Protein AF-A0A7S4FXA1-F1 (afdb_monomer)

Nearest PDB structures (foldseek):
  2j49-assembly1_A  TM=9.668E-01  e=9.676E-03  Saccharomyces cerevisiae
  5m37-assembly1_B  TM=6.697E-01  e=7.780E+00  Homo sapiens

Organism: NCBI:txid73025

Mean predicted aligned error: 12.29 Å

InterPro domains:
  IPR007582 TFIID subunit TAF5, NTD2 domain [PF04494] (34-100)
  IPR037264 TFIID subunit TAF5, NTD2 domain superfamily [G3DSA:1.25.40.500] (22-101)
  IPR037264 TFIID subunit TAF5, NTD2 domain superfamily [SSF160897] (31-100)

Foldseek 3Di:
DPVPVVVVVPDCPPDDPPDNPPPPPPPDDDDDLVRLLVVLVVQLVVLVPDDPVVNVVSLVVSVVSLVVSLVVCCVPPVVSSVVSCVVCVVVCCVPCVVVND

Sequence (101 aa):
ARDFEDLLRGSDAQQLPKTLPLSYVHDGPQPSTGQFEEQYCRLRDFVDCTLVIYQAELRHFLYPLFIHIFLDLVSKYKAEAWAFFEKHKLEHYTEHSAEIT

Structure (mmCIF, N/CA/C/O backbone):
data_AF-A0A7S4FXA1-F1
#
_entry.id   AF-A0A7S4FXA1-F1
#
loop_
_atom_site.group_PDB
_atom_site.id
_atom_site.type_symbol
_atom_site.label_atom_id
_atom_site.label_alt_id
_atom_site.label_comp_id
_atom_site.label_asym_id
_atom_site.label_entity_id
_atom_site.label_seq_id
_atom_site.pdbx_PDB_ins_code
_atom_site.Cartn_x
_atom_site.Cartn_y
_atom_site.Cartn_z
_atom_site.occupancy
_atom_site.B_iso_or_equiv
_atom_site.auth_seq_id
_atom_site.auth_comp_id
_atom_site.auth_asym_id
_atom_site.auth_atom_id
_atom_site.pdbx_PDB_model_num
ATOM 1 N N . ALA A 1 1 ? 46.347 4.891 9.868 1.00 52.38 1 ALA A N 1
ATOM 2 C CA . ALA A 1 1 ? 45.561 3.673 9.578 1.00 52.38 1 ALA A CA 1
ATOM 3 C C . ALA A 1 1 ? 45.604 2.703 10.766 1.00 52.38 1 ALA A C 1
ATOM 5 O O . ALA A 1 1 ? 46.054 1.574 10.625 1.00 52.38 1 ALA A O 1
ATOM 6 N N . ARG A 1 2 ? 45.177 3.160 11.952 1.00 55.94 2 ARG A N 1
ATOM 7 C CA . ARG A 1 2 ? 44.998 2.323 13.154 1.00 55.94 2 ARG A CA 1
ATOM 8 C C . ARG A 1 2 ? 43.667 2.601 13.870 1.00 55.94 2 ARG A C 1
ATOM 10 O O . ARG A 1 2 ? 43.190 1.737 14.580 1.00 55.94 2 ARG A O 1
ATOM 17 N N . ASP A 1 3 ? 43.021 3.728 13.577 1.00 58.00 3 ASP A N 1
ATOM 18 C CA . ASP A 1 3 ? 41.749 4.140 14.188 1.00 58.00 3 ASP A CA 1
ATOM 19 C C . ASP A 1 3 ? 40.500 3.370 13.724 1.00 58.00 3 ASP A C 1
ATOM 21 O O . ASP A 1 3 ? 39.474 3.418 14.393 1.00 58.00 3 ASP A O 1
ATOM 25 N N . PHE A 1 4 ? 40.552 2.660 12.592 1.00 48.69 4 PHE A N 1
ATOM 26 C CA . PHE A 1 4 ? 39.374 1.955 12.061 1.00 48.69 4 PHE A CA 1
ATOM 27 C C . PHE A 1 4 ? 39.150 0.587 12.729 1.00 48.69 4 PHE A C 1
ATOM 29 O O . PHE A 1 4 ? 38.019 0.211 13.021 1.00 48.69 4 PHE A O 1
ATOM 36 N N . GLU A 1 5 ? 40.235 -0.126 13.042 1.00 55.75 5 GLU A N 1
ATOM 37 C CA . GLU A 1 5 ? 40.191 -1.448 13.686 1.00 55.75 5 GLU A CA 1
ATOM 38 C C . GLU A 1 5 ? 39.824 -1.359 15.177 1.00 55.75 5 GLU A C 1
ATOM 40 O O . GLU A 1 5 ? 39.167 -2.252 15.710 1.00 55.75 5 GLU A O 1
ATOM 45 N N . ASP A 1 6 ? 40.178 -0.262 15.856 1.00 50.75 6 ASP A N 1
ATOM 46 C CA . ASP A 1 6 ? 39.783 -0.043 17.254 1.00 50.75 6 ASP A CA 1
ATOM 47 C C . ASP A 1 6 ? 38.295 0.326 17.402 1.00 50.75 6 ASP A C 1
ATOM 49 O O . ASP A 1 6 ? 37.684 -0.007 18.419 1.00 50.75 6 ASP A O 1
ATOM 53 N N . LEU A 1 7 ? 37.675 0.925 16.376 1.00 50.81 7 LEU A N 1
ATOM 54 C CA . LEU A 1 7 ? 36.236 1.222 16.369 1.00 50.81 7 LEU A CA 1
ATOM 55 C C . LEU A 1 7 ? 35.388 -0.057 16.218 1.00 50.81 7 LEU A C 1
ATOM 57 O O . LEU A 1 7 ? 34.320 -0.178 16.820 1.00 50.81 7 LEU A O 1
ATOM 61 N N . LEU A 1 8 ? 35.900 -1.041 15.471 1.00 54.06 8 LEU A N 1
ATOM 62 C CA . LEU A 1 8 ? 35.287 -2.364 15.310 1.00 54.06 8 LEU A CA 1
ATOM 63 C C . LEU A 1 8 ? 35.466 -3.257 16.545 1.00 54.06 8 LEU A C 1
ATOM 65 O O . LEU A 1 8 ? 34.674 -4.167 16.767 1.00 54.06 8 LEU A O 1
ATOM 69 N N . ARG A 1 9 ? 36.468 -2.980 17.388 1.00 51.62 9 ARG A N 1
ATOM 70 C CA . ARG A 1 9 ? 36.700 -3.720 18.639 1.00 51.62 9 ARG A CA 1
ATOM 71 C C . ARG A 1 9 ? 35.777 -3.291 19.785 1.00 51.62 9 ARG A C 1
ATOM 73 O O . ARG A 1 9 ? 35.686 -4.002 20.782 1.00 51.62 9 ARG A O 1
ATOM 80 N N . GLY A 1 10 ? 35.139 -2.124 19.662 1.00 49.59 10 GLY A N 1
ATOM 81 C CA . GLY A 1 10 ? 34.259 -1.532 20.676 1.00 49.59 10 GLY A CA 1
ATOM 82 C C . GLY A 1 10 ? 32.764 -1.785 20.471 1.00 49.59 10 GLY A C 1
ATOM 83 O O . GLY A 1 10 ? 31.961 -1.290 21.255 1.00 49.59 10 GLY A O 1
ATOM 84 N N . SER A 1 11 ? 32.373 -2.520 19.432 1.00 51.38 11 SER A N 1
ATOM 85 C CA . SER A 1 11 ? 30.980 -2.906 19.209 1.00 51.38 11 SER A CA 1
ATOM 86 C C . SER A 1 11 ? 30.852 -4.407 19.424 1.00 51.38 11 SER A C 1
ATOM 88 O O . SER A 1 11 ? 31.483 -5.195 18.727 1.00 51.38 11 SER A O 1
ATOM 90 N N . ASP A 1 12 ? 30.065 -4.788 20.429 1.00 47.50 12 ASP A N 1
ATOM 91 C CA . ASP A 1 12 ? 29.705 -6.162 20.778 1.00 47.50 12 ASP A CA 1
ATOM 92 C C . ASP A 1 12 ? 29.104 -6.916 19.578 1.00 47.50 12 ASP A C 1
ATOM 94 O O . ASP A 1 12 ? 27.894 -7.094 19.445 1.00 47.50 12 ASP A O 1
ATOM 98 N N . ALA A 1 13 ? 29.965 -7.426 18.699 1.00 50.44 13 ALA A N 1
ATOM 99 C CA . ALA A 1 13 ? 29.614 -8.276 17.568 1.00 50.44 13 ALA A CA 1
ATOM 100 C C . ALA A 1 13 ? 29.261 -9.716 17.998 1.00 50.44 13 ALA A C 1
ATOM 102 O O . ALA A 1 13 ? 29.341 -10.643 17.193 1.00 50.44 13 ALA A O 1
ATOM 103 N N . GLN A 1 14 ? 28.867 -9.922 19.261 1.00 51.31 14 GLN A N 1
ATOM 104 C CA . GLN A 1 14 ? 28.687 -11.252 19.840 1.00 51.31 14 GLN A CA 1
ATOM 105 C C . GLN A 1 14 ? 27.301 -11.545 20.417 1.00 51.31 14 GLN A C 1
ATOM 107 O O . GLN A 1 14 ? 27.172 -12.523 21.146 1.00 51.31 14 GLN A O 1
ATOM 112 N N . GLN A 1 15 ? 26.249 -10.814 20.038 1.00 46.69 15 GLN A N 1
ATOM 113 C CA . GLN A 1 15 ? 24.874 -11.321 20.148 1.00 46.69 15 GLN A CA 1
ATOM 114 C C . GLN A 1 15 ? 23.984 -10.790 19.019 1.00 46.69 15 GLN A C 1
ATOM 116 O O . GLN A 1 15 ? 23.071 -10.010 19.258 1.00 46.69 15 GLN A O 1
ATOM 121 N N . LEU A 1 16 ? 24.199 -11.251 17.782 1.00 47.41 16 LEU A N 1
ATOM 122 C CA . LEU A 1 16 ? 23.088 -11.283 16.830 1.00 47.41 16 LEU A CA 1
ATOM 123 C C . LEU A 1 16 ? 22.372 -12.638 16.989 1.00 47.41 16 LEU A C 1
ATOM 125 O O . LEU A 1 16 ? 22.985 -13.680 16.726 1.00 47.41 16 LEU A O 1
ATOM 129 N N . PRO A 1 17 ? 21.111 -12.675 17.453 1.00 37.34 17 PRO A N 1
ATOM 130 C CA . PRO A 1 17 ? 20.347 -13.912 17.538 1.00 37.34 17 PRO A CA 1
ATOM 131 C C . PRO A 1 17 ? 20.227 -14.548 16.147 1.00 37.34 17 PRO A C 1
ATOM 133 O O . PRO A 1 17 ? 19.808 -13.899 15.192 1.00 37.34 17 PRO A O 1
ATOM 136 N N . LYS A 1 18 ? 20.575 -15.836 16.026 1.00 56.25 18 LYS A N 1
ATOM 137 C CA . LYS A 1 18 ? 20.538 -16.610 14.761 1.00 56.25 18 LYS A CA 1
ATOM 138 C C . LYS A 1 18 ? 19.124 -16.835 14.208 1.00 56.25 18 LYS A C 1
ATOM 140 O O . LYS A 1 18 ? 18.955 -17.377 13.124 1.00 56.25 18 LYS A O 1
ATOM 145 N N . THR A 1 19 ? 18.120 -16.388 14.943 1.00 51.09 19 THR A N 1
ATOM 146 C CA . THR A 1 19 ? 16.770 -16.132 14.464 1.00 51.09 19 THR A CA 1
ATOM 147 C C . THR A 1 19 ? 16.446 -14.736 14.946 1.00 51.09 19 THR A C 1
ATOM 149 O O . THR A 1 19 ? 16.347 -14.542 16.156 1.00 51.09 19 THR A O 1
ATOM 152 N N . LEU A 1 20 ? 16.340 -13.766 14.042 1.00 49.41 20 LEU A N 1
ATOM 153 C CA . LEU A 1 20 ? 15.893 -12.431 14.411 1.00 49.41 20 LEU A CA 1
ATOM 154 C C . LEU A 1 20 ? 14.432 -12.570 14.873 1.00 49.41 20 LEU A C 1
ATOM 156 O O . LEU A 1 20 ? 1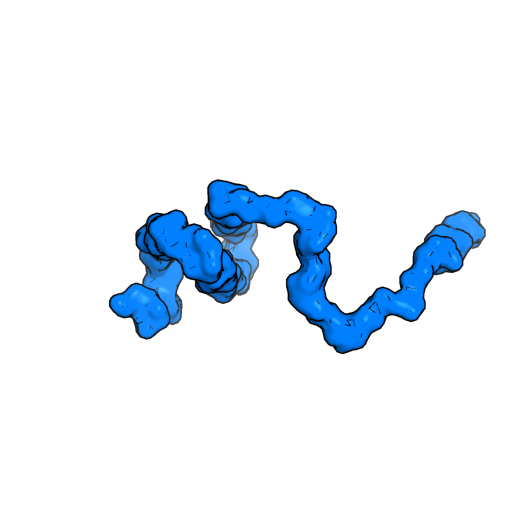3.580 -12.911 14.049 1.00 49.41 20 LEU A O 1
ATOM 160 N N . PRO A 1 21 ? 14.107 -12.403 16.165 1.00 42.88 21 PRO A N 1
ATOM 161 C CA . PRO A 1 21 ? 12.713 -12.360 16.553 1.00 42.88 21 PRO A CA 1
ATOM 162 C C . PRO A 1 21 ? 12.118 -11.085 15.942 1.00 42.88 21 PRO A C 1
ATOM 164 O O . PRO A 1 21 ? 12.711 -10.010 16.037 1.00 42.88 21 PRO A O 1
ATOM 167 N N . LEU A 1 22 ? 10.931 -11.190 15.338 1.00 49.75 22 LEU A N 1
ATOM 168 C CA . LEU A 1 22 ? 10.143 -10.056 14.815 1.00 49.75 22 LEU A CA 1
ATOM 169 C C . LEU A 1 22 ? 9.857 -8.965 15.873 1.00 49.75 22 LEU A C 1
ATOM 171 O O . LEU A 1 22 ? 9.297 -7.923 15.563 1.00 49.75 22 LEU A O 1
ATOM 175 N N . SER A 1 23 ? 10.270 -9.175 17.124 1.00 43.78 23 SER A N 1
ATOM 176 C CA . SER A 1 23 ? 10.210 -8.215 18.221 1.00 43.78 23 SER A CA 1
ATOM 177 C C . SER A 1 23 ? 11.251 -7.089 18.149 1.00 43.78 23 SER A C 1
ATOM 179 O O . SER A 1 23 ? 11.276 -6.265 19.059 1.00 43.78 23 SER A O 1
ATOM 181 N N . TYR A 1 24 ? 12.098 -7.008 17.113 1.00 45.38 24 TYR A N 1
ATOM 182 C CA . TYR A 1 24 ? 13.154 -5.983 16.979 1.00 45.38 24 TYR A CA 1
ATOM 183 C C . TYR A 1 24 ? 12.649 -4.526 16.808 1.00 45.38 24 TYR A C 1
ATOM 185 O O . TYR A 1 24 ? 13.424 -3.651 16.437 1.00 45.38 24 TYR A O 1
ATOM 193 N N . VAL A 1 25 ? 11.367 -4.233 17.066 1.00 51.28 25 VAL A N 1
ATOM 194 C CA . VAL A 1 25 ? 10.747 -2.922 16.779 1.00 51.28 25 VAL A CA 1
ATOM 195 C C . VAL A 1 25 ? 10.023 -2.283 17.983 1.00 51.28 25 VAL A C 1
ATOM 197 O O . VAL A 1 25 ? 9.552 -1.154 17.881 1.00 51.28 25 VAL A O 1
ATOM 200 N N . HIS A 1 26 ? 9.955 -2.910 19.164 1.00 56.09 26 HIS A N 1
ATOM 201 C CA . HIS A 1 26 ? 9.129 -2.377 20.266 1.00 56.09 26 HIS A CA 1
ATOM 202 C C . HIS A 1 26 ? 9.882 -2.088 21.574 1.00 56.09 26 HIS A C 1
ATOM 204 O O . HIS A 1 26 ? 9.543 -2.639 22.612 1.00 56.09 26 HIS A O 1
ATOM 210 N N . ASP A 1 27 ? 10.841 -1.161 21.535 1.00 47.53 27 ASP A N 1
ATOM 211 C CA . ASP A 1 27 ? 11.184 -0.326 22.712 1.00 47.53 27 ASP A CA 1
ATOM 212 C C . ASP A 1 27 ? 10.834 1.167 22.479 1.00 47.53 27 ASP A C 1
ATOM 214 O O . ASP A 1 27 ? 11.008 2.025 23.339 1.00 47.53 27 ASP A O 1
ATOM 218 N N . GLY A 1 28 ? 10.301 1.495 21.293 1.00 59.47 28 GLY A N 1
ATOM 219 C CA . GLY A 1 28 ? 9.783 2.820 20.946 1.00 59.47 28 GLY A CA 1
ATOM 220 C C . GLY A 1 28 ? 8.251 2.889 21.004 1.00 59.47 28 GLY A C 1
ATOM 221 O O . GLY A 1 28 ? 7.588 1.847 21.047 1.00 59.47 28 GLY A O 1
ATOM 222 N N . PRO A 1 29 ? 7.659 4.101 20.970 1.00 60.56 29 PRO A N 1
ATOM 223 C CA . PRO A 1 29 ? 6.215 4.265 20.829 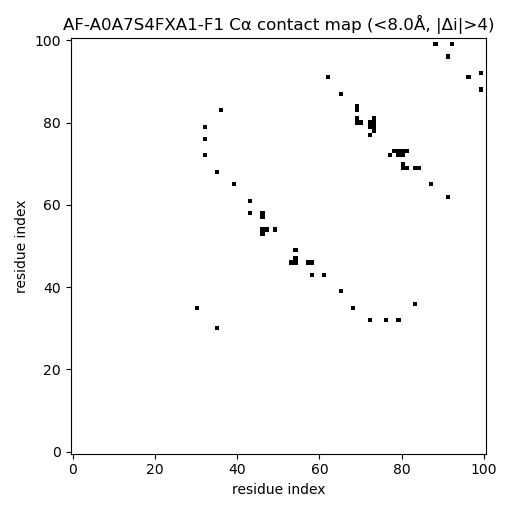1.00 60.56 29 PRO A CA 1
ATOM 224 C C . PRO A 1 29 ? 5.716 3.458 19.627 1.00 60.56 29 PRO A C 1
ATOM 226 O O . PRO A 1 29 ? 6.255 3.599 18.529 1.00 60.56 29 PRO A O 1
ATOM 229 N N . GLN A 1 30 ? 4.709 2.600 19.828 1.00 64.44 30 GLN A N 1
ATOM 230 C CA . GLN A 1 30 ? 4.108 1.871 18.710 1.00 64.44 30 GLN A CA 1
ATOM 231 C C . GLN A 1 30 ? 3.592 2.884 17.676 1.00 64.44 30 GLN A C 1
ATOM 233 O O . GLN A 1 30 ? 2.945 3.859 18.077 1.00 64.44 30 GLN A O 1
ATOM 238 N N . PRO A 1 31 ? 3.860 2.681 16.373 1.00 67.00 31 PRO A N 1
ATOM 239 C CA . PRO A 1 31 ? 3.370 3.591 15.351 1.00 67.00 31 PRO A CA 1
ATOM 240 C C . PRO A 1 31 ? 1.845 3.646 15.420 1.00 67.00 31 PRO A C 1
ATOM 242 O O . PRO A 1 31 ? 1.179 2.618 15.570 1.00 67.00 31 PRO A O 1
ATOM 245 N N . SER A 1 32 ? 1.279 4.848 15.339 1.00 76.25 32 SER A N 1
ATOM 246 C CA . SER A 1 32 ? -0.169 4.991 15.223 1.00 76.25 32 SER A CA 1
ATOM 247 C C . SER A 1 32 ? -0.641 4.511 13.847 1.00 76.25 32 SER A C 1
ATOM 249 O O . SER A 1 32 ? 0.126 4.485 12.884 1.00 76.25 32 SER A O 1
ATOM 251 N N . THR A 1 33 ? -1.924 4.170 13.734 1.00 79.06 33 THR A N 1
ATOM 252 C CA . THR A 1 33 ? -2.595 3.783 12.478 1.00 79.06 33 THR A CA 1
ATOM 253 C C . THR A 1 33 ? -2.244 4.706 11.309 1.00 79.06 33 THR A C 1
ATOM 255 O O . THR A 1 33 ? -1.861 4.231 10.244 1.00 79.06 33 THR A O 1
ATOM 258 N N . GLY A 1 34 ? -2.286 6.025 11.528 1.00 82.94 34 GLY A N 1
ATOM 259 C CA . GLY A 1 34 ? -1.958 7.010 10.493 1.00 82.94 34 GLY A CA 1
ATOM 260 C C . GLY A 1 34 ? -0.487 7.012 10.063 1.00 82.94 34 GLY A C 1
ATOM 261 O O . GLY A 1 34 ? -0.193 7.323 8.914 1.00 82.94 34 GLY A O 1
ATOM 262 N N . GLN A 1 35 ? 0.444 6.624 10.942 1.00 87.00 35 GLN A N 1
ATOM 263 C CA . GLN A 1 35 ? 1.859 6.528 10.573 1.00 87.00 35 GLN A CA 1
ATOM 264 C C . GLN A 1 35 ? 2.114 5.337 9.648 1.00 87.00 35 GLN A C 1
ATOM 266 O O . GLN A 1 35 ? 2.882 5.476 8.701 1.00 87.00 35 GLN A O 1
ATOM 271 N N . PHE A 1 36 ? 1.464 4.190 9.876 1.00 88.38 36 PHE A N 1
ATOM 272 C CA . PHE A 1 36 ? 1.589 3.030 8.984 1.00 88.38 36 PHE A CA 1
ATOM 273 C C . PHE A 1 36 ? 1.103 3.344 7.567 1.00 88.38 36 PHE A C 1
ATOM 275 O O . PHE A 1 36 ? 1.793 3.040 6.594 1.00 88.38 36 PHE A O 1
ATOM 282 N N .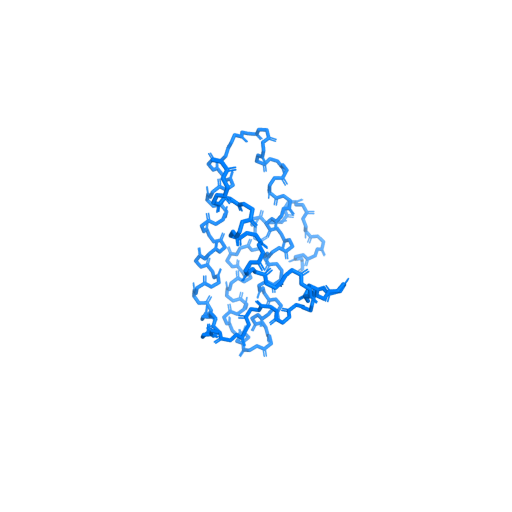 GLU A 1 37 ? -0.051 4.000 7.456 1.00 90.31 37 GLU A N 1
ATOM 283 C CA . GLU A 1 37 ? -0.609 4.427 6.173 1.00 90.31 37 GLU A CA 1
ATOM 284 C C . GLU A 1 37 ? 0.298 5.442 5.463 1.00 90.31 37 GLU A C 1
ATOM 286 O O . GLU A 1 37 ? 0.551 5.320 4.262 1.00 90.31 37 GLU A O 1
ATOM 291 N N . GLU A 1 38 ? 0.835 6.418 6.200 1.00 92.31 38 GLU A N 1
ATOM 292 C CA . GLU A 1 38 ? 1.754 7.412 5.648 1.00 92.31 38 GLU A CA 1
ATOM 293 C C . GLU A 1 38 ? 3.039 6.762 5.119 1.00 92.31 38 GLU A C 1
ATOM 295 O O . GLU A 1 38 ? 3.468 7.071 4.006 1.00 92.31 38 GLU A O 1
ATOM 300 N N . GLN A 1 39 ? 3.650 5.844 5.880 1.00 91.56 39 GLN A N 1
ATOM 301 C CA . GLN A 1 39 ? 4.861 5.159 5.421 1.00 91.56 39 GLN A CA 1
ATOM 302 C C . GLN A 1 39 ? 4.586 4.251 4.220 1.00 91.56 39 GLN A C 1
ATOM 304 O O . GLN A 1 39 ? 5.402 4.214 3.299 1.00 91.56 39 GLN A O 1
ATOM 309 N N . TYR A 1 40 ? 3.437 3.568 4.188 1.00 94.25 40 TYR A N 1
ATOM 310 C CA . TYR A 1 40 ? 3.024 2.790 3.020 1.00 94.25 40 TYR A CA 1
ATOM 311 C C . TYR A 1 40 ? 2.897 3.680 1.775 1.00 94.25 40 TYR A C 1
ATOM 313 O O . TYR A 1 40 ? 3.491 3.368 0.743 1.00 94.25 40 TYR A O 1
ATOM 321 N N . CYS A 1 41 ? 2.208 4.825 1.877 1.00 94.12 41 CYS A N 1
ATOM 322 C CA . CYS A 1 41 ? 2.078 5.766 0.760 1.00 94.12 41 CYS A CA 1
ATOM 323 C C . CYS A 1 41 ? 3.442 6.280 0.287 1.00 94.12 41 CYS A C 1
ATOM 325 O O . CYS A 1 41 ? 3.709 6.288 -0.910 1.00 94.12 41 CYS A O 1
ATOM 327 N N . ARG A 1 42 ? 4.336 6.644 1.214 1.00 95.00 42 ARG A N 1
ATOM 328 C CA . ARG A 1 42 ? 5.696 7.091 0.874 1.00 95.00 42 ARG A CA 1
ATOM 329 C C . ARG A 1 42 ? 6.490 6.014 0.139 1.00 95.00 42 ARG A C 1
ATOM 331 O O . ARG A 1 42 ? 7.205 6.337 -0.806 1.00 95.00 42 ARG A O 1
ATOM 338 N N . LEU A 1 43 ? 6.377 4.750 0.556 1.00 94.38 43 LEU A N 1
ATOM 339 C CA . LEU A 1 43 ? 7.039 3.643 -0.132 1.00 94.38 43 LEU A CA 1
ATOM 340 C C . LEU A 1 43 ? 6.452 3.432 -1.528 1.00 94.38 43 LEU A C 1
ATOM 342 O O . LEU A 1 43 ? 7.212 3.297 -2.480 1.00 94.38 43 LEU A O 1
ATOM 346 N N . ARG A 1 44 ? 5.125 3.429 -1.662 1.00 94.56 44 ARG A N 1
ATOM 347 C CA . ARG A 1 44 ? 4.455 3.318 -2.963 1.00 94.56 44 ARG A CA 1
ATOM 348 C C . ARG A 1 44 ? 4.921 4.425 -3.913 1.00 94.56 44 ARG A C 1
ATOM 350 O O . ARG A 1 44 ? 5.372 4.133 -5.015 1.00 94.56 44 ARG A O 1
ATOM 357 N N . ASP A 1 45 ? 4.897 5.673 -3.454 1.00 95.62 45 ASP A N 1
ATOM 358 C CA . ASP A 1 45 ? 5.314 6.831 -4.250 1.00 95.62 45 ASP A CA 1
ATOM 359 C C . ASP A 1 45 ? 6.805 6.750 -4.619 1.00 95.62 45 ASP A C 1
ATOM 361 O O . ASP A 1 45 ? 7.195 7.085 -5.739 1.00 95.62 45 ASP A O 1
ATOM 365 N N . PHE A 1 46 ? 7.649 6.252 -3.706 1.00 95.81 46 PHE A N 1
ATOM 366 C CA . PHE A 1 46 ? 9.044 5.938 -4.003 1.00 95.81 46 PHE A CA 1
ATOM 367 C C . PHE A 1 46 ? 9.159 4.899 -5.123 1.00 95.81 46 PHE A C 1
ATOM 369 O O . PHE A 1 46 ? 9.904 5.140 -6.073 1.00 95.81 46 PHE A O 1
ATOM 376 N N . VAL A 1 47 ? 8.415 3.786 -5.048 1.00 94.44 47 VAL A N 1
ATOM 377 C CA . VAL A 1 47 ? 8.403 2.745 -6.089 1.00 94.44 47 VAL A CA 1
ATOM 378 C C . VAL A 1 47 ? 8.029 3.351 -7.437 1.00 94.44 47 VAL A C 1
ATOM 380 O O . VAL A 1 47 ? 8.760 3.143 -8.403 1.00 94.44 47 VAL A O 1
ATOM 383 N N . ASP A 1 48 ? 6.981 4.170 -7.501 1.00 92.19 48 ASP A N 1
ATOM 384 C CA . ASP A 1 48 ? 6.540 4.818 -8.743 1.00 92.19 48 ASP A CA 1
ATOM 385 C C . ASP A 1 48 ? 7.564 5.820 -9.312 1.00 92.19 48 ASP A C 1
ATOM 387 O O . ASP A 1 48 ? 7.620 6.026 -10.527 1.00 92.19 48 ASP A O 1
ATOM 391 N N . CYS A 1 49 ? 8.422 6.397 -8.465 1.00 94.44 49 CYS A N 1
ATOM 392 C CA . CYS A 1 49 ? 9.499 7.304 -8.871 1.00 94.44 49 CYS A CA 1
ATOM 393 C C . CYS A 1 49 ? 10.817 6.592 -9.226 1.00 94.44 49 CYS A C 1
ATOM 395 O O . CYS A 1 49 ? 11.757 7.241 -9.695 1.00 94.44 49 CYS A O 1
ATOM 397 N N . THR A 1 50 ? 10.929 5.278 -9.004 1.00 95.12 5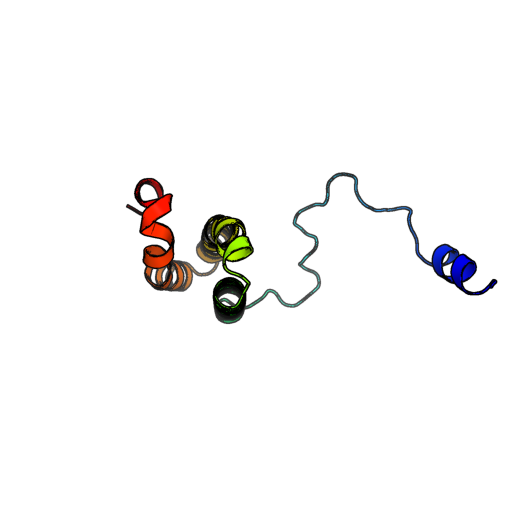0 THR A N 1
ATOM 398 C CA . THR A 1 50 ? 12.126 4.516 -9.393 1.00 95.12 50 THR A CA 1
ATOM 399 C C . THR A 1 50 ? 12.201 4.283 -10.905 1.00 95.12 50 THR A C 1
ATOM 401 O O . THR A 1 50 ? 11.239 4.483 -11.650 1.00 95.12 50 THR A O 1
ATOM 404 N N . LEU A 1 51 ? 13.370 3.850 -11.389 1.00 94.69 51 LEU A N 1
ATOM 405 C CA . LEU A 1 51 ? 13.552 3.481 -12.793 1.00 94.69 51 LEU A CA 1
ATOM 406 C C . LEU A 1 51 ? 12.624 2.311 -13.157 1.00 94.69 51 LEU A C 1
ATOM 408 O O . LEU A 1 51 ? 12.528 1.354 -12.396 1.00 94.69 51 LEU A O 1
ATOM 412 N N . VAL A 1 52 ? 12.006 2.350 -14.342 1.00 90.56 52 VAL A N 1
ATOM 413 C CA . VAL A 1 52 ? 11.002 1.363 -14.803 1.00 90.56 52 VAL A CA 1
ATOM 414 C C . VAL A 1 52 ? 11.456 -0.094 -14.638 1.00 90.56 52 VAL A C 1
ATOM 416 O O . VAL A 1 52 ? 10.653 -0.944 -14.269 1.00 90.56 52 VAL A O 1
ATOM 419 N N . ILE A 1 53 ? 12.750 -0.376 -14.835 1.00 92.19 53 ILE A N 1
ATOM 420 C CA . ILE A 1 53 ? 13.314 -1.725 -14.653 1.00 92.19 53 ILE A CA 1
ATOM 421 C C . ILE A 1 53 ? 13.237 -2.228 -13.203 1.00 92.19 53 ILE A C 1
ATOM 423 O O . ILE A 1 53 ? 13.159 -3.428 -12.984 1.00 92.19 53 ILE A O 1
ATOM 427 N N . TYR A 1 54 ? 13.256 -1.323 -12.223 1.00 91.75 54 TYR A N 1
ATOM 428 C CA . TYR A 1 54 ? 13.117 -1.643 -10.803 1.00 91.75 54 TYR A CA 1
ATOM 429 C C . TYR A 1 54 ? 11.668 -1.558 -10.337 1.00 91.75 54 TYR A C 1
ATOM 431 O O . TYR A 1 54 ? 11.318 -2.226 -9.373 1.00 91.75 54 TYR A O 1
ATOM 439 N N . GLN A 1 55 ? 10.812 -0.787 -11.016 1.00 90.81 55 GLN A N 1
ATOM 440 C CA . GLN A 1 55 ? 9.403 -0.670 -10.636 1.00 90.81 55 GLN A CA 1
ATOM 441 C C . GLN A 1 55 ? 8.699 -2.024 -10.623 1.00 90.81 55 GLN A C 1
ATOM 443 O O . GLN A 1 55 ? 7.981 -2.312 -9.673 1.00 90.81 55 GLN A O 1
ATOM 448 N N . ALA A 1 56 ? 8.906 -2.847 -11.656 1.00 88.25 56 ALA A N 1
ATOM 449 C CA . ALA A 1 56 ? 8.288 -4.169 -11.737 1.00 88.25 56 ALA A CA 1
ATOM 450 C C . ALA A 1 56 ? 8.685 -5.035 -10.532 1.00 88.25 56 ALA A C 1
ATOM 452 O O . ALA A 1 56 ? 7.821 -5.535 -9.825 1.00 88.25 56 ALA A O 1
ATOM 453 N N . GLU A 1 57 ? 9.982 -5.129 -10.233 1.00 90.88 57 GLU A N 1
ATOM 454 C CA . GLU A 1 57 ? 10.488 -5.900 -9.092 1.00 90.88 57 GLU A CA 1
ATOM 455 C C . GLU A 1 57 ? 9.992 -5.345 -7.749 1.00 90.88 57 GLU A C 1
ATOM 457 O O . GLU A 1 57 ? 9.540 -6.096 -6.890 1.00 90.88 57 GLU A O 1
ATOM 462 N N . LEU A 1 58 ? 10.019 -4.022 -7.571 1.00 92.69 58 LEU A N 1
ATOM 463 C CA . LEU A 1 58 ? 9.650 -3.378 -6.312 1.00 92.69 58 LEU A CA 1
ATOM 464 C C . LEU A 1 58 ? 8.140 -3.403 -6.034 1.00 92.69 58 LEU A C 1
ATOM 466 O O . LEU A 1 58 ? 7.748 -3.477 -4.868 1.00 92.69 58 LEU A O 1
ATOM 470 N N . ARG A 1 59 ? 7.285 -3.384 -7.068 1.00 92.00 59 ARG A N 1
ATOM 471 C CA . ARG A 1 59 ? 5.821 -3.484 -6.908 1.00 92.00 59 ARG A CA 1
ATOM 472 C C . ARG A 1 59 ? 5.407 -4.784 -6.217 1.00 92.00 59 ARG A C 1
ATOM 474 O O . ARG A 1 59 ? 4.529 -4.735 -5.360 1.00 92.00 59 ARG A O 1
ATOM 481 N N . HIS A 1 60 ? 6.099 -5.896 -6.474 1.00 90.62 60 HIS A N 1
ATOM 482 C CA . HIS A 1 60 ? 5.818 -7.179 -5.817 1.00 90.62 60 HIS A CA 1
ATOM 483 C C . HIS A 1 60 ? 5.975 -7.135 -4.287 1.00 90.62 60 HIS A C 1
ATOM 485 O O . HIS A 1 60 ? 5.398 -7.963 -3.588 1.00 90.62 60 HIS A O 1
ATOM 491 N N . PHE A 1 61 ? 6.731 -6.176 -3.739 1.00 92.62 61 PHE A N 1
ATOM 492 C CA . PHE A 1 61 ? 6.871 -6.007 -2.289 1.00 92.62 61 PHE A CA 1
ATOM 493 C C . PHE A 1 61 ? 5.724 -5.206 -1.662 1.00 92.62 61 PHE A C 1
ATOM 495 O O . PHE A 1 61 ? 5.534 -5.271 -0.446 1.00 92.62 61 PHE A O 1
ATOM 502 N N . LEU A 1 62 ? 4.949 -4.459 -2.457 1.00 93.31 62 LEU A N 1
ATOM 503 C CA . LEU A 1 62 ? 3.882 -3.607 -1.934 1.00 93.31 62 LEU A CA 1
ATOM 504 C C . LEU A 1 62 ? 2.711 -4.431 -1.391 1.00 93.31 62 LEU A C 1
ATOM 506 O O . LEU A 1 62 ? 2.185 -4.087 -0.335 1.00 93.31 62 LEU A O 1
ATOM 510 N N . TYR A 1 63 ? 2.343 -5.531 -2.050 1.00 94.31 63 TYR A N 1
ATOM 511 C CA . TYR A 1 63 ? 1.259 -6.401 -1.590 1.00 94.31 63 TYR A CA 1
ATOM 512 C C . TYR A 1 63 ? 1.534 -7.103 -0.244 1.00 94.31 63 TYR A C 1
ATOM 514 O O . TYR A 1 63 ? 0.737 -6.931 0.684 1.00 94.31 63 TYR A O 1
ATOM 522 N N . PRO A 1 64 ? 2.644 -7.851 -0.058 1.00 94.44 64 PRO A N 1
ATOM 523 C CA . PRO A 1 64 ? 2.915 -8.506 1.220 1.00 94.44 64 PRO A CA 1
ATOM 524 C C . PRO A 1 64 ? 3.044 -7.496 2.367 1.00 94.44 64 PRO A C 1
ATOM 526 O O . PRO A 1 64 ? 2.628 -7.790 3.487 1.00 94.44 64 PRO A O 1
ATOM 529 N N . LEU A 1 65 ? 3.550 -6.287 2.097 1.00 93.75 65 LEU A N 1
ATOM 530 C CA . LEU A 1 65 ? 3.590 -5.218 3.092 1.00 93.75 65 LEU A CA 1
ATOM 531 C C . LEU A 1 65 ? 2.194 -4.662 3.410 1.00 93.75 65 LEU A C 1
ATOM 533 O O . LEU A 1 65 ? 1.866 -4.486 4.582 1.00 93.75 65 LEU A O 1
ATOM 537 N N . PHE A 1 66 ? 1.370 -4.409 2.391 1.00 94.88 66 PHE A N 1
ATOM 538 C CA . PHE A 1 66 ? -0.018 -3.966 2.543 1.00 94.88 66 PHE A CA 1
ATOM 539 C C . PHE A 1 66 ? -0.815 -4.928 3.434 1.00 94.88 66 PHE A C 1
ATOM 541 O O . PHE A 1 66 ? -1.418 -4.501 4.422 1.00 94.88 66 PHE A O 1
ATOM 548 N N . ILE A 1 67 ? -0.758 -6.231 3.145 1.00 94.56 67 ILE A N 1
ATOM 549 C CA . ILE A 1 67 ? -1.433 -7.253 3.953 1.00 94.56 67 ILE A CA 1
ATOM 550 C C . ILE A 1 67 ? -0.855 -7.319 5.364 1.00 94.56 67 ILE A C 1
ATOM 552 O O . ILE A 1 67 ? -1.617 -7.410 6.324 1.00 94.56 67 ILE A O 1
ATOM 556 N N . HIS A 1 68 ? 0.467 -7.240 5.519 1.00 92.62 68 HIS A N 1
ATOM 557 C CA . HIS A 1 68 ? 1.088 -7.259 6.841 1.00 92.62 68 HIS A CA 1
ATOM 558 C C . HIS A 1 68 ? 0.586 -6.108 7.724 1.00 92.62 68 HIS A C 1
ATOM 560 O O . HIS A 1 68 ? 0.155 -6.347 8.850 1.00 92.62 68 HIS A O 1
ATOM 566 N N . ILE A 1 69 ? 0.536 -4.885 7.183 1.00 92.25 69 ILE A N 1
ATOM 567 C CA . ILE A 1 69 ? -0.022 -3.719 7.881 1.00 92.25 69 ILE A CA 1
ATOM 568 C C . ILE A 1 69 ? -1.496 -3.957 8.225 1.00 92.25 69 ILE A C 1
ATOM 570 O O . ILE A 1 69 ? -1.904 -3.733 9.361 1.00 92.25 69 ILE A O 1
ATOM 574 N N . PHE A 1 70 ? -2.302 -4.449 7.281 1.00 93.56 70 PHE A N 1
ATOM 575 C CA . PHE A 1 70 ? -3.713 -4.748 7.534 1.00 93.56 70 PHE A CA 1
ATOM 576 C C . PHE A 1 70 ? -3.910 -5.767 8.670 1.00 93.56 70 PHE A C 1
ATOM 578 O O . PHE A 1 70 ? -4.745 -5.548 9.552 1.00 93.56 70 PHE A O 1
ATOM 585 N N . LEU A 1 71 ? -3.138 -6.856 8.680 1.00 92.75 71 LEU A N 1
ATOM 586 C CA . LEU A 1 71 ? -3.216 -7.901 9.705 1.00 92.75 71 LEU A CA 1
ATOM 587 C C . LEU A 1 71 ? -2.757 -7.400 11.080 1.00 92.75 71 LEU A C 1
ATOM 589 O O . LEU A 1 71 ? -3.354 -7.746 12.101 1.00 92.75 71 LEU A O 1
ATOM 593 N N . ASP A 1 72 ? -1.754 -6.529 11.125 1.00 90.50 72 ASP A N 1
ATOM 594 C CA . ASP A 1 72 ? -1.353 -5.884 12.372 1.00 90.50 72 ASP A CA 1
ATOM 595 C C . ASP A 1 72 ? -2.444 -4.932 12.876 1.00 90.50 72 ASP A C 1
ATOM 597 O O . ASP A 1 72 ? -2.775 -4.930 14.067 1.00 90.50 72 ASP A O 1
ATOM 601 N N . LEU A 1 73 ? -3.068 -4.166 11.977 1.00 89.94 73 LEU A N 1
ATOM 602 C CA . LEU A 1 73 ? -4.146 -3.246 12.324 1.00 89.94 73 LEU A CA 1
ATOM 603 C C . LEU A 1 73 ? -5.414 -3.973 12.776 1.00 89.94 73 LEU A C 1
ATOM 605 O O . LEU A 1 73 ? -6.022 -3.544 13.754 1.00 89.94 73 LEU A O 1
ATOM 609 N N . VAL A 1 74 ? -5.809 -5.086 12.150 1.00 93.44 74 VAL A N 1
ATOM 610 C CA . VAL A 1 74 ? -7.050 -5.793 12.521 1.00 93.44 74 VAL A CA 1
ATOM 611 C C . VAL A 1 74 ? -7.004 -6.332 13.954 1.00 93.44 74 VAL A C 1
ATOM 613 O O . VAL A 1 74 ? -8.047 -6.460 14.5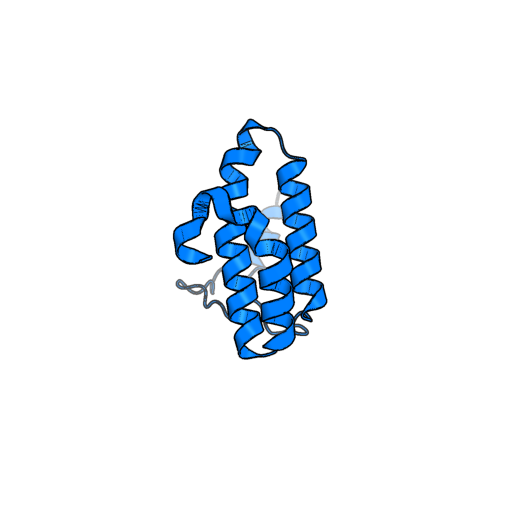96 1.00 93.44 74 VAL A O 1
ATOM 616 N N . SER A 1 75 ? -5.799 -6.584 14.482 1.00 88.62 75 SER A N 1
ATOM 617 C CA . SER A 1 75 ? -5.592 -7.037 15.861 1.00 88.62 75 SER A CA 1
ATOM 618 C C . SER A 1 75 ? -5.868 -5.956 16.920 1.00 88.62 75 SER A C 1
ATOM 620 O O . SER A 1 75 ? -6.141 -6.293 18.072 1.00 88.62 75 SER A O 1
ATOM 622 N N . LYS A 1 76 ? -5.828 -4.666 16.546 1.00 87.00 76 LYS A N 1
ATOM 623 C CA . LYS A 1 76 ? -5.904 -3.520 17.478 1.00 87.00 76 LYS A CA 1
ATOM 624 C C . LYS A 1 76 ? -7.016 -2.518 17.140 1.00 87.00 76 LYS A C 1
ATOM 626 O O . LYS A 1 76 ? -7.667 -2.001 18.042 1.00 87.00 76 LYS A O 1
ATOM 631 N N . TYR A 1 77 ? -7.242 -2.258 15.854 1.00 89.62 77 TYR A N 1
ATOM 632 C CA . TYR A 1 77 ? -8.035 -1.150 15.311 1.00 89.62 77 TYR A CA 1
ATOM 633 C C . TYR A 1 77 ? -8.855 -1.622 14.102 1.00 89.62 77 TYR A C 1
ATOM 635 O O . TYR A 1 77 ? -8.521 -1.359 12.947 1.00 89.62 77 TYR A O 1
ATOM 643 N N . LYS A 1 78 ? -9.923 -2.392 14.351 1.00 90.31 78 LYS A N 1
ATOM 644 C CA . LYS A 1 78 ? -10.675 -3.068 13.281 1.00 90.31 78 LYS A CA 1
ATOM 645 C C . LYS A 1 78 ? -11.243 -2.093 12.244 1.00 90.31 78 LYS A C 1
ATOM 647 O O . LYS A 1 78 ? -11.124 -2.361 11.055 1.00 90.31 78 LYS A O 1
ATOM 652 N N . ALA A 1 79 ? -11.876 -0.997 12.662 1.00 92.12 79 ALA A N 1
ATOM 653 C CA . ALA A 1 79 ? -12.523 -0.069 11.730 1.00 92.12 79 ALA A CA 1
ATOM 654 C C . ALA A 1 79 ? -11.498 0.618 10.813 1.00 92.12 79 ALA A C 1
ATOM 656 O O . ALA A 1 79 ? -11.694 0.700 9.603 1.00 92.12 79 ALA A O 1
ATOM 657 N N . GLU A 1 80 ? -10.377 1.039 11.388 1.00 90.75 80 GLU A N 1
ATOM 658 C CA . GLU A 1 80 ? -9.255 1.660 10.698 1.00 90.75 80 GLU A CA 1
ATOM 659 C C . GLU A 1 80 ? -8.557 0.675 9.757 1.00 90.75 80 GLU A C 1
ATOM 661 O O . GLU A 1 80 ? -8.216 1.044 8.637 1.00 90.75 80 GLU A O 1
ATOM 666 N N . ALA A 1 81 ? -8.409 -0.590 10.166 1.00 92.38 81 ALA A N 1
ATOM 667 C CA . ALA A 1 81 ? -7.871 -1.649 9.316 1.00 92.38 81 ALA A CA 1
ATOM 668 C C . ALA A 1 81 ? -8.710 -1.828 8.043 1.00 92.38 81 ALA A C 1
ATOM 670 O O . ALA A 1 81 ? -8.165 -1.877 6.944 1.00 92.38 81 ALA A O 1
ATOM 671 N N . TRP A 1 82 ? -10.040 -1.880 8.177 1.00 93.81 82 TRP A N 1
ATOM 672 C CA . TRP A 1 82 ? -10.940 -1.976 7.024 1.00 93.81 82 TRP A CA 1
ATOM 673 C C . TRP A 1 82 ? -10.912 -0.713 6.160 1.00 93.81 82 TRP A C 1
ATOM 675 O O . TRP A 1 82 ? -10.906 -0.827 4.939 1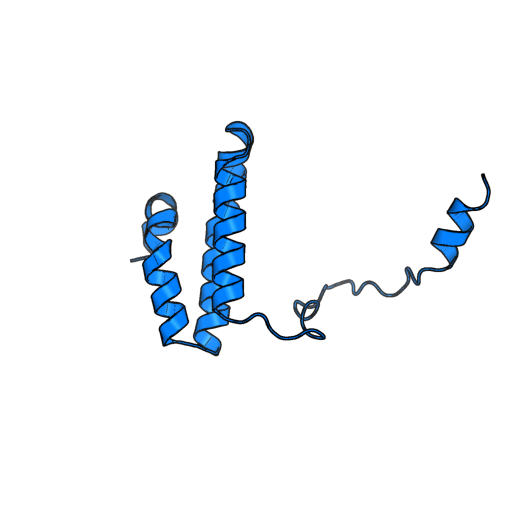.00 93.81 82 TRP A O 1
ATOM 685 N N . ALA A 1 83 ? -10.837 0.480 6.758 1.00 93.81 83 ALA A N 1
ATOM 686 C CA . ALA A 1 83 ? -10.693 1.724 6.001 1.00 93.81 83 ALA A CA 1
ATOM 687 C C . ALA A 1 83 ? -9.394 1.749 5.171 1.00 93.81 83 ALA A C 1
ATOM 689 O O . ALA A 1 83 ? -9.422 2.111 3.995 1.00 93.81 83 ALA A O 1
ATOM 690 N N . PHE A 1 84 ? -8.277 1.310 5.759 1.00 93.88 84 PHE A N 1
ATOM 691 C CA . PHE A 1 84 ? -6.996 1.145 5.068 1.00 93.88 84 PHE A CA 1
ATOM 692 C C . PHE A 1 84 ? -7.085 0.108 3.938 1.00 93.88 84 PHE A C 1
ATOM 694 O O . PHE A 1 84 ? -6.646 0.375 2.818 1.00 93.88 84 PHE A O 1
ATOM 701 N N . PHE A 1 85 ? -7.698 -1.050 4.207 1.00 94.69 85 PHE A N 1
ATOM 702 C CA . PHE A 1 85 ? -7.870 -2.112 3.217 1.00 94.69 85 PHE A CA 1
ATOM 703 C C . PHE A 1 85 ? -8.685 -1.634 2.013 1.00 94.69 85 PHE A C 1
ATOM 705 O O . PHE A 1 85 ? -8.221 -1.721 0.881 1.00 94.69 85 PHE A O 1
ATOM 712 N N . GLU A 1 86 ? -9.867 -1.059 2.243 1.00 95.00 86 GLU A N 1
ATOM 713 C CA . GLU A 1 86 ? -10.742 -0.565 1.175 1.00 95.00 86 GLU A CA 1
ATOM 714 C C . GLU A 1 86 ? -10.076 0.519 0.322 1.00 95.00 86 GLU A C 1
ATOM 716 O O . GLU A 1 86 ? -10.273 0.557 -0.893 1.00 95.00 86 GLU A O 1
ATOM 721 N N . LYS A 1 87 ? -9.253 1.372 0.943 1.00 94.56 87 LYS A N 1
ATOM 722 C CA . LYS A 1 87 ? -8.537 2.445 0.252 1.00 94.56 87 LYS A CA 1
ATOM 723 C C . LYS A 1 87 ? -7.478 1.925 -0.724 1.00 94.56 87 LYS A C 1
ATOM 725 O O . LYS A 1 87 ? -7.329 2.505 -1.797 1.00 94.56 87 LYS A O 1
ATOM 730 N N . HIS A 1 88 ? -6.751 0.865 -0.368 1.00 93.94 88 HIS A N 1
ATOM 731 C CA . HIS A 1 88 ? -5.572 0.415 -1.121 1.00 93.94 88 HIS A CA 1
ATOM 732 C C . HIS A 1 88 ? -5.751 -0.918 -1.861 1.00 93.94 88 HIS A C 1
ATOM 734 O O . HIS A 1 88 ? -4.960 -1.224 -2.748 1.00 93.94 88 HIS A O 1
ATOM 740 N N . LYS A 1 89 ? -6.808 -1.695 -1.590 1.00 93.31 89 LYS A N 1
ATOM 741 C CA . LYS A 1 89 ? -7.013 -3.019 -2.209 1.00 93.31 89 LYS A CA 1
ATOM 742 C C . LYS A 1 89 ? -7.050 -3.004 -3.741 1.00 93.31 89 LYS A C 1
ATOM 744 O O . LYS A 1 89 ? -6.626 -3.964 -4.375 1.00 93.31 89 LYS A O 1
ATOM 749 N N . LEU A 1 90 ? -7.535 -1.918 -4.351 1.00 93.19 90 LEU A N 1
ATOM 750 C CA . LEU A 1 90 ? -7.607 -1.805 -5.812 1.00 93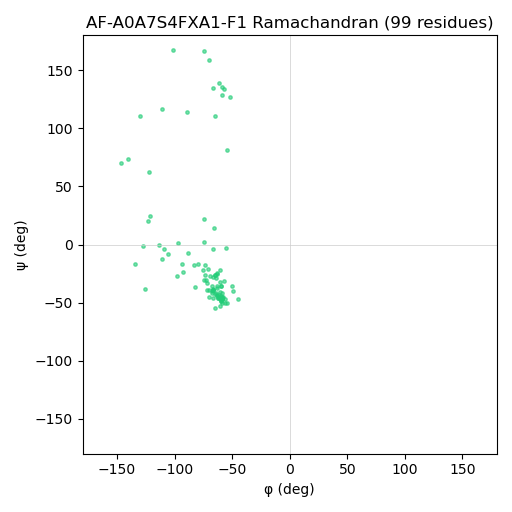.19 90 LEU A CA 1
ATOM 751 C C . LEU A 1 90 ? -6.224 -1.686 -6.462 1.00 93.19 90 LEU A C 1
ATOM 753 O O . LEU A 1 90 ? -6.066 -2.128 -7.596 1.00 93.19 90 LEU A O 1
ATOM 757 N N . GLU A 1 91 ? -5.227 -1.151 -5.748 1.00 90.31 91 GLU A N 1
ATOM 758 C CA . GLU A 1 91 ? -3.842 -1.053 -6.235 1.00 90.31 91 GLU A CA 1
ATOM 759 C C . GLU A 1 91 ? -3.226 -2.447 -6.467 1.00 90.31 91 GLU A C 1
ATOM 761 O O . GLU A 1 91 ? -2.345 -2.594 -7.309 1.00 90.31 91 GLU A O 1
ATOM 766 N N . HIS A 1 92 ? -3.741 -3.472 -5.778 1.00 91.25 92 HIS A N 1
ATOM 767 C CA . HIS A 1 92 ? -3.228 -4.848 -5.798 1.00 91.25 92 HIS A CA 1
ATOM 768 C C . HIS A 1 92 ? -4.138 -5.840 -6.532 1.00 91.25 92 HIS A C 1
ATOM 770 O O . HIS A 1 92 ? -3.791 -7.009 -6.692 1.00 91.25 92 HIS A O 1
ATOM 776 N N . TYR A 1 93 ? -5.311 -5.398 -6.995 1.00 88.25 93 TYR A N 1
ATOM 777 C CA . TYR A 1 93 ? -6.348 -6.291 -7.521 1.00 88.25 93 TYR A CA 1
ATOM 778 C C . TYR A 1 93 ? -5.909 -7.063 -8.772 1.00 88.25 93 TYR A C 1
ATOM 780 O O . TYR A 1 93 ? -6.274 -8.224 -8.939 1.00 88.25 93 TYR A O 1
ATOM 788 N N . THR A 1 94 ? -5.110 -6.446 -9.645 1.00 86.62 94 THR A N 1
ATOM 789 C CA . THR A 1 94 ? -4.663 -7.064 -10.905 1.00 86.62 94 THR A CA 1
ATOM 790 C C . THR A 1 94 ? -3.892 -8.364 -10.672 1.00 86.62 94 THR A C 1
ATOM 792 O O . THR A 1 94 ? -4.112 -9.338 -11.388 1.00 86.62 94 THR A O 1
ATOM 795 N N . GLU A 1 95 ? -3.017 -8.387 -9.665 1.00 86.81 95 GLU A N 1
ATOM 796 C CA . GLU A 1 95 ? -2.125 -9.518 -9.382 1.00 86.81 95 GLU A CA 1
ATOM 797 C C . GLU A 1 95 ? -2.675 -10.426 -8.269 1.00 86.81 95 GLU A C 1
ATOM 799 O O . GLU A 1 95 ? -2.443 -11.632 -8.298 1.00 86.81 95 GLU A O 1
ATOM 804 N N . HIS A 1 96 ? -3.485 -9.882 -7.349 1.00 88.31 96 HIS A N 1
ATOM 805 C CA . HIS A 1 96 ? -3.967 -10.576 -6.145 1.00 88.31 96 HIS A CA 1
ATOM 806 C C . HIS A 1 96 ? -5.500 -10.661 -6.034 1.00 88.31 96 HIS A C 1
ATOM 808 O O . HIS A 1 96 ? -6.048 -10.808 -4.943 1.00 88.31 96 HIS A O 1
ATOM 814 N N . SER A 1 97 ? -6.230 -10.597 -7.154 1.00 86.62 97 SER A N 1
ATOM 815 C CA . SER A 1 97 ? -7.709 -10.636 -7.183 1.00 86.62 97 SER A CA 1
ATOM 816 C C . SER A 1 97 ? -8.333 -11.774 -6.361 1.00 86.62 97 SER A C 1
ATOM 818 O O . SER A 1 97 ? -9.325 -11.549 -5.670 1.00 86.62 97 SER A O 1
ATOM 820 N N . ALA A 1 98 ? -7.746 -12.975 -6.386 1.00 86.50 98 ALA A N 1
ATOM 821 C CA . ALA A 1 98 ? -8.241 -14.138 -5.643 1.00 86.50 98 ALA A CA 1
ATOM 822 C C . ALA A 1 98 ? -8.170 -13.969 -4.114 1.00 86.50 98 ALA A C 1
ATOM 824 O O . ALA A 1 98 ? -8.944 -14.589 -3.394 1.00 86.50 98 ALA A O 1
ATOM 825 N N . GLU A 1 99 ? -7.252 -13.136 -3.627 1.00 86.25 99 GLU A N 1
ATOM 826 C CA . GLU A 1 99 ? -7.034 -12.874 -2.201 1.00 86.25 99 GLU A CA 1
ATOM 827 C C . GLU A 1 99 ? -7.826 -11.646 -1.712 1.00 86.25 99 GLU A C 1
ATOM 829 O O . GLU A 1 99 ? -8.015 -11.464 -0.512 1.00 86.25 99 GLU A O 1
ATOM 834 N N . ILE A 1 100 ? -8.294 -10.809 -2.646 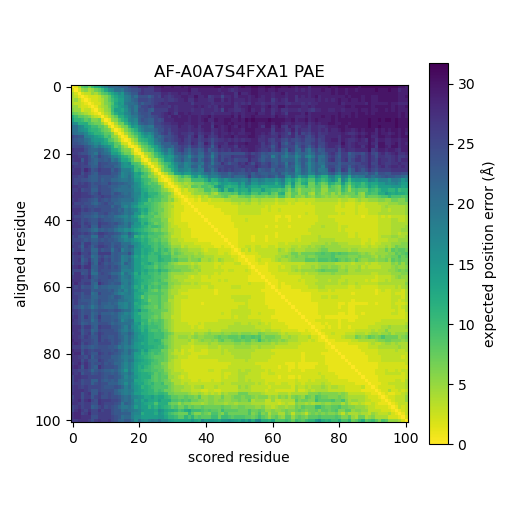1.00 86.12 100 ILE A N 1
ATOM 835 C CA . ILE A 1 100 ? -8.938 -9.509 -2.393 1.00 86.12 100 ILE A CA 1
ATOM 836 C C . ILE A 1 100 ? -10.472 -9.547 -2.613 1.00 86.12 100 ILE A C 1
ATOM 838 O O . ILE A 1 100 ? -11.162 -8.576 -2.294 1.00 86.12 100 ILE A O 1
ATOM 842 N N . THR A 1 101 ? -11.012 -10.649 -3.152 1.00 66.62 101 THR A N 1
ATOM 843 C CA . THR A 1 101 ? -12.456 -10.849 -3.419 1.00 66.62 101 THR A CA 1
ATOM 844 C C . THR A 1 101 ? -13.250 -11.122 -2.144 1.00 66.62 101 THR A C 1
ATOM 846 O O . THR A 1 101 ? -14.337 -10.515 -2.003 1.00 66.62 101 THR A O 1
#

Radius of gyration: 18.86 Å; Cα contacts (8 Å, |Δi|>4): 32; chains: 1; bounding box: 58×24×38 Å

pLDDT: mean 78.91, std 18.8, range [37.34, 95.81]

Secondary structure (DSSP, 8-state):
--HHHHHHTTS-TT---SS--TTTT-SSPPPPHHHHHHHHHHHHHHHHHS-HHHHHHHHTTHHHHHHHHHHHHHTT-HHHHHHHHHHHHHHHHHHHHHHH-

Solvent-accessible surface area (backbone atoms only — not comparable to full-atom values): 6365 Å² total; per-residue (Å²): 143,64,73,68,65,56,57,60,70,72,51,85,86,81,73,77,63,97,64,77,62,92,70,85,70,74,92,56,85,77,76,52,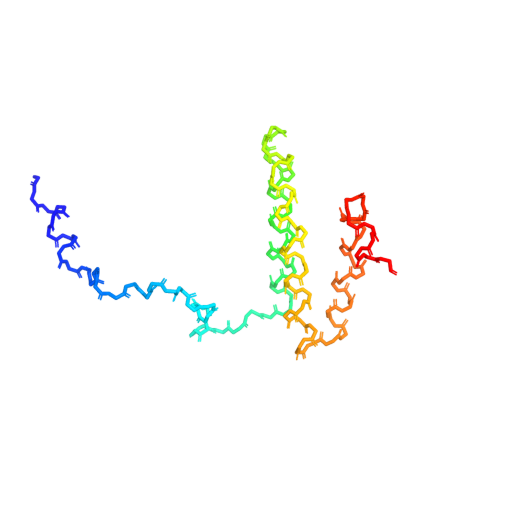75,68,51,55,54,50,52,51,50,54,51,52,54,48,40,74,70,43,60,73,85,49,28,65,66,50,53,68,54,50,54,64,51,51,52,50,53,38,58,59,29,49,78,78,38,53,72,60,20,51,53,53,44,71,72,49,49,72,82,43,34,91,87,39,41,90,82,72,112